Protein AF-A0A1F7YL32-F1 (afdb_monomer)

Mean predicted aligned error: 14.17 Å

Sequence (162 aa):
MDKKVKKIVFPTALILGVILVGLLSMSAVSAQNAGYYPSIVQKIADKFNLNEADVQEVFDDERDEHYADIEARWSERLDDLVTDGKITAEQKQAIVDKHSEMHDKMQAWKNLDPETRRENMGALRDELKTWAEENNIDMPLMGPMGHGMMQGFRGGFMMDSN

Radius of gyration: 21.36 Å; Cα contacts (8 Å, |Δi|>4): 51; chains: 1; bounding box: 51×41×62 Å

Nearest PDB structures (foldseek):
  4bay-assembly1_A  TM=3.606E-01  e=7.519E+00  Homo sapiens
  3mvp-assembly1_B  TM=2.561E-01  e=9.543E+00  Streptococcus mutans UA159

Secondary structure (DSSP, 8-state):
------PPPP-----------------------TT-PPPHHHHHHHHHT--HHHHHHHHHHHHHHHHHHHHHHHHHHHHHHHHTTSS-HHHHHHHHHHHHHHHHHHHHTTTS-HHHHHHHHHHHHHHHHHHHHHHT--GGGG---HHHHSTTTTSS------

Organism: NCBI:txid1802499

Foldseek 3Di:
DDDDDDDDDDDDDDDDDDDDDDDDDDDDDDDDDPDDDDDPLRVVCVVVVHDSVVSVVVVVVVVVVVVVVQVVVLLVVLVVCCVVVVDPPVRSVVLVVLLVVLVVQLVVCPPPDPVVSVVSLVVSLVVVVVVCVVSVHDPVSSTDPDPPNCVVVVPPPPPDDD

Solvent-accessible surface area (backbone atoms only — not comparable to full-atom values): 10418 Å² total; per-residue (Å²): 135,84,82,80,80,81,86,79,83,81,84,87,81,86,82,87,80,89,77,85,82,78,89,76,84,89,72,92,75,86,81,85,68,90,86,70,73,76,49,72,48,52,53,49,15,66,75,68,74,48,60,49,66,64,46,44,49,54,54,50,53,53,48,53,55,51,49,52,54,53,49,51,54,45,51,52,51,47,51,50,33,35,73,71,62,79,41,49,71,66,54,48,51,52,45,52,56,51,42,52,56,50,48,53,56,51,60,74,38,70,85,49,56,71,67,62,36,50,53,53,54,50,53,50,50,53,53,48,52,52,52,25,63,77,67,75,45,63,74,87,70,57,56,93,58,66,98,65,67,62,70,57,76,81,72,71,88,79,81,75,90,129

pLDDT: mean 73.37, std 22.44, range [34.81, 96.62]

Structure (mmCIF, N/CA/C/O backbone):
data_AF-A0A1F7YL32-F1
#
_entry.id   AF-A0A1F7YL32-F1
#
loop_
_atom_site.group_PDB
_atom_site.id
_atom_site.type_symbol
_atom_site.label_atom_id
_atom_site.label_alt_id
_atom_site.label_comp_id
_atom_site.label_asym_id
_atom_site.label_entity_id
_atom_site.label_seq_id
_atom_site.pdbx_PDB_ins_code
_atom_site.Cartn_x
_atom_site.Cartn_y
_atom_site.Cartn_z
_atom_site.occupancy
_atom_site.B_iso_or_equiv
_atom_site.auth_seq_id
_atom_site.auth_comp_id
_atom_site.auth_asym_id
_atom_site.auth_atom_id
_atom_site.pdbx_PDB_model_num
ATOM 1 N N . MET A 1 1 ? -24.657 4.662 35.782 1.00 38.34 1 MET A N 1
ATOM 2 C CA . MET A 1 1 ? -23.503 5.499 35.383 1.00 38.34 1 MET A CA 1
ATOM 3 C C . MET A 1 1 ? -23.497 5.549 33.867 1.00 38.34 1 MET A C 1
ATOM 5 O O . MET A 1 1 ? -22.939 4.666 33.228 1.00 38.34 1 MET A O 1
ATOM 9 N N . ASP A 1 2 ? -24.200 6.528 33.305 1.00 41.78 2 ASP A N 1
ATOM 10 C CA . ASP A 1 2 ? -24.377 6.675 31.861 1.00 41.78 2 ASP A CA 1
ATOM 11 C C . ASP A 1 2 ? -23.106 7.244 31.226 1.00 41.78 2 ASP A C 1
ATOM 13 O O . ASP A 1 2 ? -22.727 8.394 31.467 1.00 41.78 2 ASP A O 1
ATOM 17 N N . LYS A 1 3 ? -22.417 6.431 30.421 1.00 44.41 3 LYS A N 1
ATOM 18 C CA . LYS A 1 3 ? -21.276 6.889 29.623 1.00 44.41 3 LYS A CA 1
ATOM 19 C C . LYS A 1 3 ? -21.812 7.656 28.414 1.00 44.41 3 LYS A C 1
ATOM 21 O O . LYS A 1 3 ? -22.300 7.071 27.454 1.00 44.41 3 LYS A O 1
ATOM 26 N N . LYS A 1 4 ? -21.744 8.987 28.485 1.00 45.22 4 LYS A N 1
ATOM 27 C CA . LYS A 1 4 ? -22.099 9.895 27.387 1.00 45.22 4 LYS A CA 1
ATOM 28 C C . LYS A 1 4 ? -21.159 9.674 26.197 1.00 45.22 4 LYS A C 1
ATOM 30 O O . LYS A 1 4 ? -19.978 10.003 26.279 1.00 45.22 4 LYS A O 1
ATOM 35 N N . VAL A 1 5 ? -21.696 9.172 25.088 1.00 50.03 5 VAL A N 1
ATOM 36 C CA . VAL A 1 5 ? -21.015 9.135 23.787 1.00 50.03 5 VAL A CA 1
ATOM 37 C C . VAL A 1 5 ? -20.940 10.572 23.257 1.00 50.03 5 VAL A C 1
ATOM 39 O O . VAL A 1 5 ? -21.969 11.196 22.989 1.00 50.03 5 VAL A O 1
ATOM 42 N N . LYS A 1 6 ? -19.731 11.137 23.166 1.00 44.41 6 LYS A N 1
ATOM 43 C CA . LYS A 1 6 ? -19.507 12.457 22.558 1.00 44.41 6 LYS A CA 1
ATOM 44 C C . LYS A 1 6 ? -19.578 12.311 21.038 1.00 44.41 6 LYS A C 1
ATOM 46 O O . LYS A 1 6 ? -18.725 11.665 20.445 1.00 44.41 6 LYS A O 1
ATOM 51 N N . LYS A 1 7 ? -20.596 12.917 20.424 1.00 42.34 7 LYS A N 1
ATOM 52 C CA . LYS A 1 7 ? -20.718 13.039 18.966 1.00 42.34 7 LYS A CA 1
ATOM 53 C C . LYS A 1 7 ? -19.681 14.049 18.470 1.00 42.34 7 LYS A C 1
ATOM 55 O O . LYS A 1 7 ? -19.740 15.211 18.868 1.00 42.34 7 LYS A O 1
ATOM 60 N N . ILE A 1 8 ? -18.742 13.601 17.642 1.00 48.00 8 ILE A N 1
ATOM 61 C CA . ILE A 1 8 ? -17.752 14.448 16.969 1.00 48.00 8 ILE A CA 1
ATOM 62 C C . ILE A 1 8 ? -18.221 14.621 15.522 1.00 48.00 8 ILE A C 1
ATOM 64 O O . ILE A 1 8 ? -18.564 13.652 14.852 1.00 48.00 8 ILE A O 1
ATOM 68 N N . VAL A 1 9 ? -18.330 15.876 15.094 1.00 43.09 9 VAL A N 1
ATOM 69 C CA . VAL A 1 9 ? -18.814 16.287 13.772 1.00 43.09 9 VAL A CA 1
ATOM 70 C C . VAL A 1 9 ? -17.607 16.389 12.842 1.00 43.09 9 VAL A C 1
ATOM 72 O O . VAL A 1 9 ? -16.678 17.134 13.144 1.00 43.09 9 VAL A O 1
ATOM 75 N N . PHE A 1 10 ? -17.617 15.652 11.731 1.00 39.12 10 PHE A N 1
ATOM 76 C CA . PHE A 1 10 ? -16.572 15.700 10.705 1.00 39.12 10 PHE A CA 1
ATOM 77 C C . PHE A 1 10 ? -16.819 16.870 9.737 1.00 39.12 10 PHE A C 1
ATOM 79 O O . PHE A 1 10 ? -17.908 16.950 9.163 1.00 39.12 10 PHE A O 1
ATOM 86 N N . PRO A 1 11 ? -15.853 17.781 9.522 1.00 41.53 11 PRO A N 1
ATOM 87 C CA . PRO A 1 11 ? -15.953 18.775 8.464 1.00 41.53 11 PRO A CA 1
ATOM 88 C C . PRO A 1 11 ? -15.535 18.155 7.121 1.00 41.53 11 PRO A C 1
ATOM 90 O O . PRO A 1 11 ? -14.380 17.795 6.918 1.00 41.53 11 PRO A O 1
ATOM 93 N N . THR A 1 12 ? -16.478 18.046 6.185 1.00 37.50 12 THR A N 1
ATOM 94 C CA . THR A 1 12 ? -16.221 17.695 4.780 1.00 37.50 12 THR A CA 1
ATOM 95 C C . THR A 1 12 ? -15.465 18.822 4.075 1.00 37.50 12 THR A C 1
ATOM 97 O O . THR A 1 12 ? -16.022 19.905 3.880 1.00 37.50 12 THR A O 1
ATOM 100 N N . ALA A 1 13 ? -14.220 18.568 3.667 1.00 42.22 13 ALA A N 1
ATOM 101 C CA . ALA A 1 13 ? -13.442 19.457 2.808 1.00 42.22 13 ALA A CA 1
ATOM 102 C C . ALA A 1 13 ? -13.552 19.000 1.345 1.00 42.22 13 ALA A C 1
ATOM 104 O O . ALA A 1 13 ? -13.096 17.923 0.973 1.00 42.22 13 ALA A O 1
ATOM 105 N N . LEU A 1 14 ? -14.189 19.833 0.525 1.00 43.50 14 LEU A N 1
ATOM 106 C CA . LEU A 1 14 ? -14.353 19.660 -0.915 1.00 43.50 14 LEU A CA 1
ATOM 107 C C . LEU A 1 14 ? -13.153 20.323 -1.606 1.00 43.50 14 LEU A C 1
ATOM 109 O O . LEU A 1 14 ? -13.015 21.544 -1.537 1.00 43.50 14 LEU A O 1
ATOM 113 N N . ILE A 1 15 ? -12.272 19.542 -2.239 1.00 38.09 15 ILE A N 1
ATOM 114 C CA . ILE A 1 15 ? -11.107 20.069 -2.968 1.00 38.09 15 ILE A CA 1
ATOM 115 C C . ILE A 1 15 ? -11.319 19.857 -4.469 1.00 38.09 15 ILE A C 1
ATOM 117 O O . ILE A 1 15 ? -11.229 18.747 -4.984 1.00 38.09 15 ILE A O 1
ATOM 121 N N . LEU A 1 16 ? -11.603 20.956 -5.170 1.00 41.62 16 LEU A N 1
ATOM 122 C CA . LEU A 1 16 ? -11.542 21.064 -6.627 1.00 41.62 16 LEU A CA 1
ATOM 123 C C . LEU A 1 16 ? -10.101 21.406 -7.027 1.00 41.62 16 LEU A C 1
ATOM 125 O O . LEU A 1 16 ? -9.658 22.535 -6.826 1.00 41.62 16 LEU A O 1
ATOM 129 N N . GLY A 1 17 ? -9.371 20.439 -7.585 1.00 34.81 17 GLY A N 1
ATOM 130 C CA . GLY A 1 17 ? -8.018 20.633 -8.112 1.00 34.81 17 GLY A CA 1
ATOM 131 C C . GLY A 1 17 ? -7.998 20.589 -9.638 1.00 34.81 17 GLY A C 1
ATOM 132 O O . GLY A 1 17 ? -8.013 19.514 -10.227 1.00 34.81 17 GLY A O 1
ATOM 133 N N . VAL A 1 18 ? -7.947 21.754 -10.286 1.00 44.44 18 VAL A N 1
ATOM 134 C CA . VAL A 1 18 ? -7.592 21.873 -11.709 1.00 44.44 18 VAL A CA 1
ATOM 135 C C . VAL A 1 18 ? -6.070 21.779 -11.815 1.00 44.44 18 VAL A C 1
ATOM 137 O O . VAL A 1 18 ? -5.374 22.650 -11.299 1.00 44.44 18 VAL A O 1
ATOM 140 N N . ILE A 1 19 ? -5.548 20.754 -12.494 1.00 38.34 19 ILE A N 1
ATOM 141 C CA . ILE A 1 19 ? -4.120 20.656 -12.826 1.00 38.34 19 ILE A CA 1
ATOM 142 C C . ILE A 1 19 ? -3.956 20.812 -14.340 1.00 38.34 19 ILE A C 1
ATOM 144 O O . ILE A 1 19 ? -4.384 19.976 -15.132 1.00 38.34 19 ILE A O 1
ATOM 148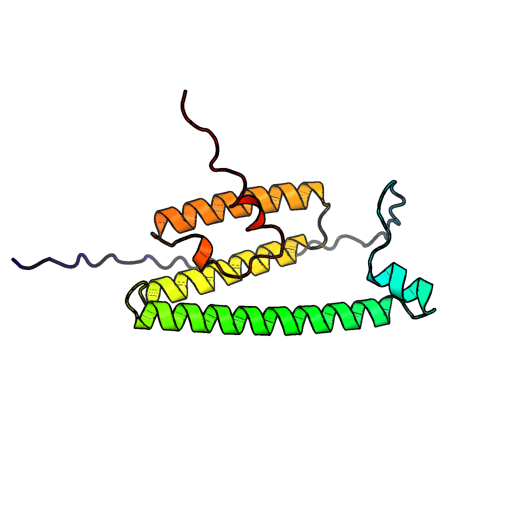 N N . LEU A 1 20 ? -3.340 21.931 -14.724 1.00 40.06 20 LEU A N 1
ATOM 149 C CA . LEU A 1 20 ? -2.858 22.224 -16.071 1.00 40.06 20 LEU A CA 1
ATOM 150 C C . LEU A 1 20 ? -1.674 21.303 -16.401 1.00 40.06 20 LEU A C 1
ATOM 152 O O . LEU A 1 20 ? -0.614 21.407 -15.786 1.00 40.06 20 LEU A O 1
ATOM 156 N N . VAL A 1 21 ? -1.847 20.422 -17.388 1.00 42.97 21 VAL A N 1
ATOM 157 C CA . VAL A 1 21 ? -0.789 19.539 -17.899 1.00 42.97 21 VAL A CA 1
ATOM 158 C C . VAL A 1 21 ? 0.092 20.316 -18.880 1.00 42.97 21 VAL A C 1
ATOM 160 O O . VAL A 1 21 ? -0.310 20.610 -20.005 1.00 42.97 21 VAL A O 1
ATOM 163 N N . GLY A 1 22 ? 1.307 20.651 -18.445 1.00 40.72 22 GLY A N 1
ATOM 164 C CA . GLY A 1 22 ? 2.383 21.108 -19.319 1.00 40.72 22 GLY A CA 1
ATOM 165 C C . GLY A 1 22 ? 3.007 19.922 -20.054 1.00 40.72 22 GLY A C 1
ATOM 166 O O . GLY A 1 22 ? 3.647 19.074 -19.441 1.00 40.72 22 GLY A O 1
ATOM 167 N N . LEU A 1 23 ? 2.808 19.870 -21.371 1.00 44.28 23 LEU A N 1
ATOM 168 C CA . LEU A 1 23 ? 3.462 18.937 -22.289 1.00 44.28 23 LEU A CA 1
ATOM 169 C C . LEU A 1 23 ? 4.982 19.159 -22.274 1.00 44.28 23 LEU A C 1
ATOM 171 O O . LEU A 1 23 ? 5.441 20.212 -22.713 1.00 44.28 23 LEU A O 1
ATOM 175 N N . LEU A 1 24 ? 5.762 18.162 -21.845 1.00 38.91 24 LEU A N 1
ATOM 176 C CA . LEU A 1 24 ? 7.196 18.109 -22.130 1.00 38.91 24 LEU A CA 1
ATOM 177 C C . LEU A 1 24 ? 7.587 16.770 -22.767 1.00 38.91 24 LEU A C 1
ATOM 179 O O . LEU A 1 24 ? 7.450 15.692 -22.197 1.00 38.91 24 LEU A O 1
ATOM 183 N N . SER A 1 25 ? 8.047 16.935 -24.004 1.00 40.88 25 SER A N 1
ATOM 184 C CA . SER A 1 25 ? 8.774 16.057 -24.919 1.00 40.88 25 SER A CA 1
ATOM 185 C C . SER A 1 25 ? 9.523 14.869 -24.304 1.00 40.88 25 SER A C 1
ATOM 187 O O . SER A 1 25 ? 10.476 15.044 -23.544 1.00 40.88 25 SER A O 1
ATOM 189 N N . MET A 1 26 ? 9.159 13.669 -24.764 1.00 41.19 26 MET A N 1
ATOM 190 C CA . MET A 1 26 ? 9.940 12.440 -24.633 1.00 41.19 26 MET A CA 1
ATOM 191 C C . MET A 1 26 ? 11.247 12.542 -25.431 1.00 41.19 26 MET A C 1
ATOM 193 O O . MET A 1 26 ? 11.233 12.550 -26.661 1.00 41.19 26 MET A O 1
ATOM 197 N N . SER A 1 27 ? 12.371 12.535 -24.724 1.00 35.91 27 SER A N 1
ATOM 198 C CA . SER A 1 27 ? 13.665 12.129 -25.270 1.00 35.91 27 SER A CA 1
ATOM 199 C C . SER A 1 27 ? 14.036 10.821 -24.584 1.00 35.91 27 SER A C 1
ATOM 201 O O . SER A 1 27 ? 14.303 10.808 -23.384 1.00 35.91 27 SER A O 1
ATOM 203 N N . ALA A 1 28 ? 14.006 9.714 -25.324 1.00 43.91 28 ALA A N 1
ATOM 204 C CA . ALA A 1 28 ? 14.452 8.421 -24.824 1.00 43.91 28 ALA A CA 1
ATOM 205 C C . ALA A 1 28 ? 15.957 8.487 -24.517 1.00 43.91 28 ALA A C 1
ATOM 207 O O . ALA A 1 28 ? 16.779 8.611 -25.425 1.00 43.91 28 ALA A O 1
ATOM 208 N N . VAL A 1 29 ? 16.317 8.417 -23.235 1.00 38.12 29 VAL A N 1
ATOM 209 C CA . VAL A 1 29 ? 17.700 8.233 -22.788 1.00 38.12 29 VAL A CA 1
ATOM 210 C C . VAL A 1 29 ? 17.859 6.776 -22.371 1.00 38.12 29 VAL A C 1
ATOM 212 O O . VAL A 1 29 ? 17.287 6.331 -21.381 1.00 38.12 29 VAL A O 1
ATOM 215 N N . SER A 1 30 ? 18.648 6.033 -23.145 1.00 44.97 30 SER A N 1
ATOM 216 C CA . SER A 1 30 ? 19.172 4.723 -22.757 1.00 44.97 30 SER A CA 1
ATOM 217 C C . SER A 1 30 ? 20.184 4.922 -21.625 1.00 44.97 30 SER A C 1
ATOM 219 O O . SER A 1 30 ? 21.304 5.373 -21.871 1.00 44.97 30 SER A O 1
ATOM 221 N N . ALA A 1 31 ? 19.811 4.582 -20.393 1.00 40.62 31 ALA A N 1
ATOM 222 C CA . ALA A 1 31 ? 20.727 4.578 -19.258 1.00 40.62 31 ALA A CA 1
ATOM 223 C C . ALA A 1 31 ? 21.588 3.301 -19.271 1.00 40.62 31 ALA A C 1
ATOM 225 O O . ALA A 1 31 ? 21.157 2.238 -18.832 1.00 40.62 31 ALA A O 1
ATOM 226 N N . GLN A 1 32 ? 22.828 3.406 -19.754 1.00 39.00 32 GLN A N 1
ATOM 227 C CA . GLN A 1 32 ? 23.891 2.474 -19.375 1.00 39.00 32 GLN A CA 1
ATOM 228 C C . GLN A 1 32 ? 24.347 2.857 -17.963 1.00 39.00 32 GLN A C 1
ATOM 230 O O . GLN A 1 32 ? 24.932 3.925 -17.791 1.00 39.00 32 GLN A O 1
ATOM 235 N N . ASN A 1 33 ? 24.081 2.029 -16.948 1.00 37.97 33 ASN A N 1
ATOM 236 C CA . ASN A 1 33 ? 24.675 2.235 -15.628 1.00 37.97 33 ASN A CA 1
ATOM 237 C C . ASN A 1 33 ? 25.030 0.916 -14.927 1.00 37.97 33 ASN A C 1
ATOM 239 O O . ASN A 1 33 ? 24.321 -0.086 -15.017 1.00 37.97 33 ASN A O 1
ATOM 243 N N . ALA A 1 34 ? 26.191 0.930 -14.279 1.00 39.50 34 ALA A N 1
ATOM 244 C CA . ALA A 1 34 ? 26.894 -0.222 -13.740 1.00 39.50 34 ALA A CA 1
ATOM 245 C C . ALA A 1 34 ? 26.118 -0.938 -12.618 1.00 39.50 34 ALA A C 1
ATOM 247 O O . ALA A 1 34 ? 25.605 -0.309 -11.698 1.00 39.50 34 ALA A O 1
ATOM 248 N N . GLY A 1 35 ? 26.098 -2.275 -12.666 1.00 41.72 35 GLY A N 1
ATOM 249 C CA . GLY A 1 35 ? 25.669 -3.133 -11.554 1.00 41.72 35 GLY A CA 1
ATOM 250 C C . GLY A 1 35 ? 24.189 -3.523 -11.513 1.00 41.72 35 GLY A C 1
ATOM 251 O O . GLY A 1 35 ? 23.778 -4.180 -10.557 1.00 41.72 35 GLY A O 1
ATOM 252 N N . TYR A 1 36 ? 23.387 -3.177 -12.523 1.00 51.16 36 TYR A N 1
ATOM 253 C CA . TYR A 1 36 ? 22.009 -3.660 -12.605 1.00 51.16 36 TYR A CA 1
ATOM 254 C C . TYR A 1 36 ? 22.020 -5.121 -13.066 1.00 51.16 36 TYR A C 1
ATOM 256 O O . TYR A 1 36 ? 22.326 -5.420 -14.221 1.00 51.16 36 TYR A O 1
ATOM 264 N N . TYR A 1 37 ? 21.752 -6.056 -12.152 1.00 45.53 37 TYR A N 1
ATOM 265 C CA . TYR A 1 37 ? 21.468 -7.428 -12.564 1.00 45.53 37 TYR A CA 1
ATOM 266 C C . TYR A 1 37 ? 20.292 -7.392 -13.551 1.00 45.53 37 TYR A C 1
ATOM 268 O O . TYR A 1 37 ? 19.299 -6.726 -13.249 1.00 45.53 37 TYR A O 1
ATOM 276 N N . PRO A 1 38 ? 20.374 -8.102 -14.692 1.00 60.78 38 PRO A N 1
ATOM 277 C CA . PRO A 1 38 ? 19.269 -8.155 -15.638 1.00 60.78 38 PRO A CA 1
ATOM 278 C C . PRO A 1 38 ? 18.009 -8.634 -14.916 1.00 60.78 38 PRO A C 1
ATOM 280 O O . PRO A 1 38 ? 18.082 -9.508 -14.034 1.00 60.78 38 PRO A O 1
ATOM 283 N N . SER A 1 39 ? 16.873 -8.023 -15.255 1.00 81.38 39 SER A N 1
ATOM 284 C CA . SER A 1 39 ? 15.584 -8.346 -14.645 1.00 81.38 39 SER A CA 1
ATOM 285 C C . SER A 1 39 ? 15.267 -9.833 -14.851 1.00 81.38 39 SER A C 1
ATOM 287 O O . SER A 1 39 ? 15.822 -10.495 -15.734 1.00 81.38 39 SER A O 1
ATOM 289 N N . ILE A 1 40 ? 14.393 -10.405 -14.017 1.00 86.25 40 ILE A N 1
ATOM 290 C CA . ILE A 1 40 ? 13.998 -11.809 -14.205 1.00 86.25 40 ILE A CA 1
ATOM 291 C C . ILE A 1 40 ? 13.329 -12.017 -15.573 1.00 86.25 40 ILE A C 1
ATOM 293 O O . ILE A 1 40 ? 13.577 -13.034 -16.213 1.00 86.25 40 ILE A O 1
ATOM 297 N N . VAL A 1 41 ? 12.591 -11.004 -16.039 1.00 88.62 41 VAL A N 1
ATOM 298 C CA . VAL A 1 41 ? 11.980 -10.919 -17.370 1.00 88.62 41 VAL A CA 1
ATOM 299 C C . VAL A 1 41 ? 13.052 -11.034 -18.453 1.00 88.62 41 VAL A C 1
ATOM 301 O O . VAL A 1 41 ? 12.995 -11.956 -19.262 1.00 88.62 41 VAL A O 1
ATOM 304 N N . GLN A 1 42 ? 14.095 -10.201 -18.390 1.00 88.06 42 GLN A N 1
ATOM 305 C CA . GLN A 1 42 ? 15.200 -10.221 -19.348 1.00 88.06 42 GLN A CA 1
ATOM 306 C C . GLN A 1 42 ? 15.940 -11.569 -19.343 1.00 88.06 42 GLN A C 1
ATOM 308 O O . GLN A 1 42 ? 16.187 -12.151 -20.393 1.00 88.06 42 GLN A O 1
ATOM 313 N N . LYS A 1 43 ? 16.221 -12.142 -18.162 1.00 91.50 43 LYS A N 1
ATOM 314 C CA . LYS A 1 43 ? 16.874 -13.463 -18.057 1.00 91.50 43 LYS A CA 1
ATOM 315 C C . LYS A 1 43 ? 16.045 -14.590 -18.674 1.00 91.50 43 LYS A C 1
ATOM 317 O O . LYS A 1 43 ? 16.621 -15.528 -19.223 1.00 91.50 43 LYS A O 1
ATOM 322 N N . ILE A 1 44 ? 14.721 -14.551 -18.526 1.00 91.75 44 ILE A N 1
ATOM 323 C CA . ILE A 1 44 ? 13.810 -15.550 -19.099 1.00 91.75 44 ILE A CA 1
ATOM 324 C C . ILE A 1 44 ? 13.727 -15.362 -20.614 1.00 91.75 44 ILE A C 1
ATOM 326 O O . ILE A 1 44 ? 13.881 -16.344 -21.343 1.00 91.75 44 ILE A O 1
ATOM 330 N N . ALA A 1 45 ? 13.561 -14.121 -21.075 1.00 93.69 45 ALA A N 1
ATOM 331 C CA . ALA A 1 45 ? 13.549 -13.779 -22.491 1.00 93.69 45 ALA A CA 1
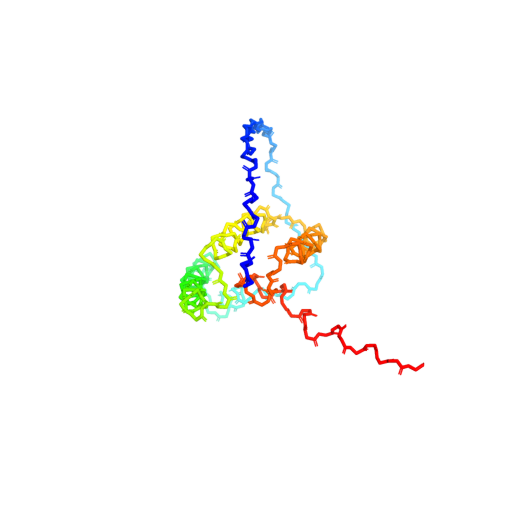ATOM 332 C C . ALA A 1 45 ? 14.829 -14.262 -23.188 1.00 93.69 45 ALA A C 1
ATOM 334 O O . ALA A 1 45 ? 14.747 -15.026 -24.148 1.00 93.69 45 ALA A O 1
ATOM 335 N N . ASP A 1 46 ? 16.001 -13.953 -22.627 1.00 94.12 46 ASP A N 1
ATOM 336 C CA . ASP A 1 46 ? 17.298 -14.371 -23.167 1.00 94.12 46 ASP A CA 1
ATOM 337 C C . ASP A 1 46 ? 17.483 -15.895 -23.140 1.00 94.12 46 ASP A C 1
ATOM 339 O O . ASP A 1 46 ? 17.929 -16.500 -24.115 1.00 94.12 46 ASP A O 1
ATOM 343 N N . LYS A 1 47 ? 17.139 -16.554 -22.023 1.00 94.94 47 LYS A N 1
ATOM 344 C CA . LYS A 1 47 ? 17.370 -17.998 -21.850 1.00 94.94 47 LYS A CA 1
ATOM 345 C C . LYS A 1 47 ? 16.518 -18.852 -22.786 1.00 94.94 47 LYS A C 1
ATOM 347 O O . LYS A 1 47 ? 16.967 -19.919 -23.204 1.00 94.94 47 LYS A O 1
ATOM 352 N N . PHE A 1 48 ? 15.294 -18.416 -23.066 1.00 96.62 48 PHE A N 1
ATOM 353 C CA . PHE A 1 48 ? 14.334 -19.156 -23.885 1.00 96.62 48 PHE A CA 1
ATOM 354 C C . PHE A 1 48 ? 14.121 -18.536 -25.269 1.00 96.62 48 PHE A C 1
ATOM 356 O O . PHE A 1 48 ? 13.327 -19.064 -26.044 1.00 96.62 48 PHE A O 1
ATOM 363 N N . ASN A 1 49 ? 14.857 -17.467 -25.595 1.00 93.94 49 ASN A N 1
ATOM 364 C CA . ASN A 1 49 ? 14.748 -16.725 -26.847 1.00 93.94 49 ASN A CA 1
ATOM 365 C C . ASN A 1 49 ? 13.300 -16.270 -27.125 1.00 93.94 49 ASN A C 1
ATOM 367 O O . ASN A 1 49 ? 12.747 -16.509 -28.201 1.00 93.94 49 ASN A O 1
ATOM 371 N N . LEU A 1 50 ? 12.680 -15.663 -26.111 1.00 95.19 50 LEU A N 1
ATOM 372 C CA . LEU A 1 50 ? 11.331 -15.094 -26.158 1.00 95.19 50 LEU A CA 1
ATOM 373 C C . LEU A 1 50 ? 11.396 -13.574 -26.340 1.00 95.19 50 LEU A C 1
ATOM 375 O O . LEU A 1 50 ? 12.427 -12.951 -26.090 1.00 95.19 50 LEU A O 1
ATOM 379 N N . ASN A 1 51 ? 10.283 -12.969 -26.750 1.00 94.38 51 ASN A N 1
ATOM 380 C CA . ASN A 1 51 ? 10.149 -11.517 -26.762 1.00 94.38 51 ASN A CA 1
ATOM 381 C C . ASN A 1 51 ? 10.039 -10.996 -25.318 1.00 94.38 51 ASN A C 1
ATOM 383 O O . ASN A 1 51 ? 9.200 -11.463 -24.552 1.00 94.38 51 ASN A O 1
ATOM 387 N N . GLU A 1 52 ? 10.883 -10.032 -24.947 1.00 89.75 52 GLU A N 1
ATOM 388 C CA . GLU A 1 52 ? 10.895 -9.444 -23.603 1.00 89.75 52 GLU A CA 1
ATOM 389 C C . GLU A 1 52 ? 9.569 -8.757 -23.250 1.00 89.75 52 GLU A C 1
ATOM 391 O O . GLU A 1 52 ? 9.132 -8.852 -22.108 1.00 89.75 52 GLU A O 1
ATOM 396 N N . ALA A 1 53 ? 8.907 -8.122 -24.224 1.00 90.38 53 ALA A N 1
ATOM 397 C CA . ALA A 1 53 ? 7.616 -7.472 -24.016 1.00 90.38 53 ALA A CA 1
ATOM 398 C C . ALA A 1 53 ? 6.519 -8.490 -23.676 1.00 90.38 53 ALA A C 1
ATOM 400 O O . ALA A 1 53 ? 5.781 -8.277 -22.722 1.00 90.38 53 ALA A O 1
ATOM 401 N N . ASP A 1 54 ? 6.476 -9.622 -24.384 1.00 90.81 54 ASP A N 1
ATOM 402 C CA . ASP A 1 54 ? 5.495 -10.685 -24.134 1.00 90.81 54 ASP A CA 1
ATOM 403 C C . ASP A 1 54 ? 5.725 -11.325 -22.751 1.00 90.81 54 ASP A C 1
ATOM 405 O O . ASP A 1 54 ? 4.785 -11.656 -22.034 1.00 90.81 54 ASP A O 1
ATOM 409 N N . VAL A 1 55 ? 6.989 -11.481 -22.334 1.00 91.81 55 VAL A N 1
ATOM 410 C CA . VAL A 1 55 ? 7.310 -11.967 -20.982 1.00 91.81 55 VAL A CA 1
ATOM 411 C C . VAL A 1 55 ? 6.933 -10.920 -19.930 1.00 91.81 55 VAL A C 1
ATOM 413 O O . VAL A 1 55 ? 6.391 -11.281 -18.891 1.00 91.81 55 VAL A O 1
ATOM 416 N N . GLN A 1 56 ? 7.196 -9.636 -20.181 1.00 87.94 56 GLN A N 1
ATOM 417 C CA . GLN A 1 56 ? 6.810 -8.544 -19.286 1.00 87.94 56 GLN A CA 1
ATOM 418 C C . GLN A 1 56 ? 5.288 -8.494 -19.092 1.00 87.94 56 GLN A C 1
ATOM 420 O O . GLN A 1 56 ? 4.846 -8.375 -17.954 1.00 87.94 56 GLN A O 1
ATOM 425 N N . GLU A 1 57 ? 4.515 -8.649 -20.168 1.00 89.75 57 GLU A N 1
ATOM 426 C CA . GLU A 1 57 ? 3.049 -8.693 -20.146 1.00 89.75 57 GLU A CA 1
ATOM 427 C C . GLU A 1 57 ? 2.539 -9.825 -19.246 1.00 89.75 57 GLU A C 1
ATOM 429 O O . GLU A 1 57 ? 1.783 -9.563 -18.318 1.00 89.75 57 GLU A O 1
ATOM 434 N N . VAL A 1 58 ? 3.056 -11.051 -19.395 1.00 92.25 58 VAL A N 1
ATOM 435 C CA . VAL A 1 58 ? 2.668 -12.187 -18.532 1.00 92.25 58 VAL A CA 1
ATOM 436 C C . VAL A 1 58 ? 2.954 -11.922 -17.048 1.00 92.25 58 VAL A C 1
ATOM 438 O O . VAL A 1 58 ? 2.170 -12.306 -16.183 1.00 92.25 58 VAL A O 1
ATOM 441 N N . PHE A 1 59 ? 4.087 -11.289 -16.732 1.00 88.25 59 PHE A N 1
ATOM 442 C CA . PHE A 1 59 ? 4.416 -10.923 -15.350 1.00 88.25 59 PHE A CA 1
ATOM 443 C C . PHE A 1 59 ? 3.546 -9.782 -14.822 1.00 88.25 59 PHE A C 1
ATOM 445 O O . PHE A 1 59 ? 3.274 -9.737 -13.625 1.00 88.25 59 PHE A O 1
ATOM 452 N N . ASP A 1 60 ? 3.170 -8.832 -15.674 1.00 85.00 60 ASP A N 1
ATOM 453 C CA . ASP A 1 60 ? 2.269 -7.750 -15.299 1.00 85.00 60 ASP A CA 1
ATOM 454 C C . ASP A 1 60 ? 0.863 -8.298 -15.017 1.00 85.00 60 ASP A C 1
ATOM 456 O O . ASP A 1 60 ? 0.322 -7.992 -13.956 1.00 85.00 60 ASP A O 1
ATOM 460 N N . ASP A 1 61 ? 0.355 -9.190 -15.870 1.00 84.19 61 ASP A N 1
ATOM 461 C CA . ASP A 1 61 ? -0.933 -9.869 -15.699 1.00 84.19 61 ASP A CA 1
ATOM 462 C C . ASP A 1 61 ? -0.978 -10.703 -14.410 1.00 84.19 61 ASP A C 1
ATOM 464 O O . ASP A 1 61 ? -1.869 -10.521 -13.580 1.00 84.19 61 ASP A O 1
ATOM 468 N N . GLU A 1 62 ? 0.011 -11.581 -14.190 1.00 88.00 62 GLU A N 1
ATOM 469 C CA . GLU A 1 62 ? 0.070 -12.414 -12.977 1.00 88.00 62 GLU A CA 1
ATOM 470 C C . GLU A 1 62 ? 0.144 -11.557 -11.716 1.00 88.00 62 GLU A C 1
ATOM 472 O O . GLU A 1 62 ? -0.525 -11.836 -10.719 1.00 88.00 62 GLU A O 1
ATOM 477 N N . ARG A 1 63 ? 0.928 -10.478 -11.764 1.00 83.94 63 ARG A N 1
ATOM 478 C CA . ARG A 1 63 ? 1.068 -9.570 -10.633 1.00 83.94 63 ARG A CA 1
ATOM 479 C C . ARG A 1 63 ? -0.254 -8.874 -10.323 1.00 83.94 63 ARG A C 1
ATOM 481 O O . ARG A 1 63 ? -0.579 -8.723 -9.146 1.00 83.94 63 ARG A O 1
ATOM 488 N N . ASP A 1 64 ? -0.986 -8.432 -11.337 1.00 84.44 64 ASP A N 1
ATOM 489 C CA . ASP A 1 64 ? -2.257 -7.734 -11.160 1.00 84.44 64 ASP A CA 1
ATOM 490 C C . ASP A 1 64 ? -3.342 -8.693 -10.627 1.00 84.44 64 ASP A C 1
ATOM 492 O O . ASP A 1 64 ? -4.053 -8.346 -9.678 1.00 84.44 64 ASP A O 1
ATOM 496 N N . GLU A 1 65 ? -3.392 -9.938 -11.121 1.00 86.00 65 GLU A N 1
ATOM 497 C CA . GLU A 1 65 ? -4.234 -11.005 -10.554 1.00 86.00 65 GLU A CA 1
ATOM 498 C C . GLU A 1 65 ? -3.882 -11.293 -9.086 1.00 86.00 65 GLU A C 1
ATOM 500 O O . GLU A 1 65 ? -4.762 -11.396 -8.224 1.00 86.00 65 GLU A O 1
ATOM 505 N N . HIS A 1 66 ? -2.588 -11.383 -8.776 1.00 85.56 66 HIS A N 1
ATOM 506 C CA . HIS A 1 66 ? -2.114 -11.630 -7.421 1.00 85.56 66 HIS A CA 1
ATOM 507 C C . HIS A 1 66 ? -2.463 -10.481 -6.467 1.00 85.56 66 HIS A C 1
ATOM 509 O O . HIS A 1 66 ? -2.879 -10.724 -5.331 1.00 85.56 66 HIS A O 1
ATOM 515 N N . TYR A 1 67 ? -2.331 -9.226 -6.910 1.00 83.81 67 TYR A N 1
ATOM 516 C CA . TYR A 1 67 ? -2.737 -8.070 -6.112 1.00 83.81 67 TYR A CA 1
ATOM 517 C C . TYR A 1 67 ? -4.234 -8.085 -5.813 1.00 83.81 67 TYR A C 1
ATOM 519 O O . TYR A 1 67 ? -4.600 -7.858 -4.660 1.00 83.81 67 TYR A O 1
ATOM 527 N N . ALA A 1 68 ? -5.073 -8.414 -6.798 1.00 87.62 68 ALA A N 1
ATOM 528 C CA . ALA A 1 68 ? -6.516 -8.514 -6.601 1.00 87.62 68 ALA A CA 1
ATOM 529 C C . ALA A 1 68 ? -6.889 -9.589 -5.560 1.00 87.62 68 ALA A C 1
ATOM 531 O O . ALA A 1 68 ? -7.727 -9.339 -4.693 1.00 87.62 68 ALA A O 1
ATOM 532 N N . ASP A 1 69 ? -6.239 -10.762 -5.582 1.00 88.94 69 ASP A N 1
ATOM 533 C CA . ASP A 1 69 ? -6.455 -11.817 -4.576 1.00 88.94 69 ASP A CA 1
ATOM 534 C C . ASP A 1 69 ? -6.031 -11.367 -3.168 1.00 88.94 69 ASP A C 1
ATOM 536 O O . ASP A 1 69 ? -6.754 -11.592 -2.193 1.00 88.94 69 ASP A O 1
ATOM 540 N N . ILE A 1 70 ? -4.884 -10.691 -3.030 1.00 87.19 70 ILE A N 1
ATOM 541 C CA . ILE A 1 70 ? -4.453 -10.190 -1.717 1.00 87.19 70 ILE A CA 1
ATOM 542 C C . ILE A 1 70 ? -5.386 -9.080 -1.216 1.00 87.19 70 ILE A C 1
ATOM 544 O O . ILE A 1 70 ? -5.718 -9.063 -0.029 1.00 87.19 70 ILE A O 1
ATOM 548 N N . GLU A 1 71 ? -5.812 -8.163 -2.085 1.00 88.81 71 GLU A N 1
ATOM 549 C CA . GLU A 1 71 ? -6.739 -7.086 -1.732 1.00 88.81 71 GLU A CA 1
ATOM 550 C C . GLU A 1 71 ? -8.095 -7.639 -1.278 1.00 88.81 71 GLU A C 1
ATOM 552 O O . GLU A 1 71 ? -8.603 -7.225 -0.233 1.00 88.81 71 GLU A O 1
ATOM 557 N N . ALA A 1 72 ? -8.630 -8.641 -1.982 1.00 90.69 72 ALA A N 1
ATOM 558 C CA . ALA A 1 72 ? -9.859 -9.326 -1.590 1.00 90.69 72 ALA A CA 1
ATOM 559 C C . ALA A 1 72 ? -9.737 -9.952 -0.191 1.00 90.69 72 ALA A C 1
ATOM 561 O O . ALA A 1 72 ? -10.548 -9.662 0.690 1.00 90.69 72 ALA A O 1
ATOM 562 N N . ARG A 1 73 ? -8.673 -10.726 0.063 1.00 90.94 73 ARG A N 1
ATOM 563 C CA . ARG A 1 73 ? -8.428 -11.349 1.380 1.00 90.94 73 ARG A CA 1
ATOM 564 C C . ARG A 1 73 ? -8.220 -10.326 2.490 1.00 90.94 73 ARG A C 1
ATOM 566 O O . ARG A 1 73 ? -8.579 -10.560 3.644 1.00 90.94 73 ARG A O 1
ATOM 573 N N . TRP A 1 74 ? -7.587 -9.202 2.171 1.00 93.00 74 TRP A N 1
ATOM 574 C CA . TRP A 1 74 ? -7.407 -8.115 3.121 1.00 93.00 74 TRP A CA 1
ATOM 575 C C . TRP A 1 74 ? -8.740 -7.448 3.469 1.00 93.00 74 TRP A C 1
ATOM 577 O O . TRP A 1 74 ? -9.012 -7.236 4.651 1.00 93.00 74 TRP A O 1
ATOM 587 N N . SER A 1 75 ? -9.587 -7.191 2.471 1.00 91.50 75 SER A N 1
ATOM 588 C CA . SER A 1 75 ? -10.936 -6.658 2.672 1.00 91.50 75 SER A CA 1
ATOM 589 C C . SER A 1 75 ? -11.795 -7.597 3.531 1.00 91.50 75 SER A C 1
ATOM 591 O O . SER A 1 75 ? -12.374 -7.147 4.521 1.00 91.50 75 SER A O 1
ATOM 593 N N . GLU A 1 76 ? -11.781 -8.905 3.241 1.00 94.44 76 GLU A N 1
ATOM 594 C CA . GLU A 1 76 ? -12.457 -9.937 4.048 1.00 94.44 76 GLU A CA 1
ATOM 595 C C . GLU A 1 76 ? -11.974 -9.929 5.503 1.00 94.44 76 GLU A C 1
ATOM 597 O O . GLU A 1 76 ? -12.770 -9.917 6.440 1.00 94.44 76 GLU A O 1
ATOM 602 N N . ARG A 1 77 ? -10.657 -9.837 5.722 1.00 93.50 77 ARG A N 1
ATOM 603 C CA . ARG A 1 77 ? -10.097 -9.729 7.074 1.00 93.50 77 ARG A CA 1
ATOM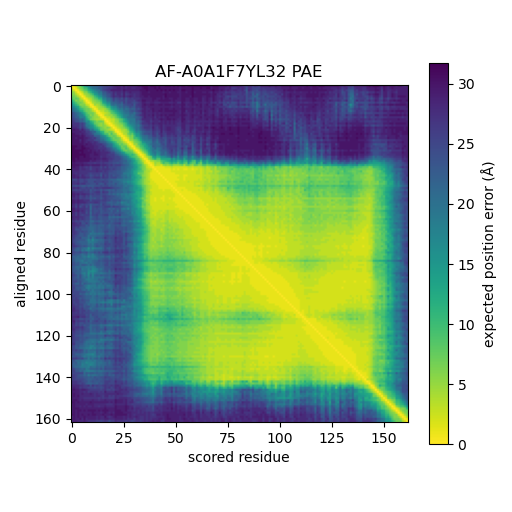 604 C C . ARG A 1 77 ? -10.582 -8.474 7.804 1.00 93.50 77 ARG A C 1
ATOM 606 O O . ARG A 1 77 ? -10.773 -8.521 9.018 1.00 93.50 77 ARG A O 1
ATOM 613 N N . LEU A 1 78 ? -10.733 -7.340 7.118 1.00 94.25 78 LEU A N 1
ATOM 614 C CA . LEU A 1 78 ? -11.288 -6.137 7.741 1.00 94.25 78 LEU A CA 1
ATOM 615 C C . LEU A 1 78 ? -12.763 -6.333 8.118 1.00 94.25 78 LEU A C 1
ATOM 617 O O . LEU A 1 78 ? -13.165 -5.875 9.185 1.00 94.25 78 LEU A O 1
ATOM 621 N N . ASP A 1 79 ? -13.550 -7.041 7.303 1.00 95.44 79 ASP A N 1
ATOM 622 C CA . ASP A 1 79 ? -14.933 -7.409 7.639 1.00 95.44 79 ASP A CA 1
ATOM 623 C C . ASP A 1 79 ? -15.025 -8.303 8.879 1.00 95.44 79 ASP A C 1
ATOM 625 O O . ASP A 1 79 ? -15.851 -8.053 9.765 1.00 95.44 79 ASP A O 1
ATOM 629 N N . ASP A 1 80 ? -14.137 -9.289 8.997 1.00 95.38 80 ASP A N 1
ATOM 630 C CA . ASP A 1 80 ? -14.050 -10.132 10.190 1.00 95.38 80 ASP A CA 1
ATOM 631 C C . ASP A 1 80 ? -13.718 -9.299 11.436 1.00 95.38 80 ASP A C 1
ATOM 633 O O . ASP A 1 80 ? -14.311 -9.489 12.496 1.00 95.38 80 ASP A O 1
ATOM 637 N N . LEU A 1 81 ? -12.815 -8.318 11.323 1.00 93.94 81 LEU A N 1
ATOM 638 C CA . LEU A 1 81 ? -12.453 -7.438 12.439 1.00 93.94 81 LEU A CA 1
ATOM 639 C C . LEU A 1 81 ? -13.588 -6.487 12.845 1.00 93.94 81 LEU A C 1
ATOM 641 O O . LEU A 1 81 ? -13.703 -6.164 14.032 1.00 93.94 81 LEU A O 1
ATOM 645 N N . VAL A 1 82 ? -14.417 -6.049 11.891 1.00 95.62 82 VAL A N 1
ATOM 646 C CA . VAL A 1 82 ? -15.647 -5.292 12.178 1.00 95.62 82 VAL A CA 1
ATOM 647 C C . VAL A 1 82 ? -16.652 -6.185 12.899 1.00 95.62 82 VAL A C 1
ATOM 649 O O . VAL A 1 82 ? -17.218 -5.782 13.915 1.00 95.62 82 VAL A O 1
ATOM 652 N N . THR A 1 83 ? -16.839 -7.412 12.414 1.00 96.31 83 THR A N 1
ATOM 653 C CA . THR A 1 83 ? -17.749 -8.402 13.012 1.00 96.31 83 THR A CA 1
ATOM 654 C C . THR A 1 83 ? -17.333 -8.771 14.438 1.00 96.31 83 THR A C 1
ATOM 656 O O . THR A 1 83 ? -18.172 -8.820 15.337 1.00 96.31 83 THR A O 1
ATOM 659 N N . ASP A 1 84 ? -16.030 -8.938 14.667 1.00 94.88 84 ASP A N 1
ATOM 660 C CA . ASP A 1 84 ? -15.421 -9.165 15.981 1.00 94.88 84 ASP A CA 1
ATOM 661 C C . ASP A 1 84 ? -15.494 -7.934 16.907 1.00 94.88 84 ASP A C 1
ATOM 663 O O . ASP A 1 84 ? -15.140 -8.022 18.086 1.00 94.88 84 ASP A O 1
ATOM 667 N N . GLY A 1 85 ? -15.895 -6.768 16.388 1.00 92.62 85 GLY A N 1
ATOM 668 C CA . GLY A 1 85 ? -15.944 -5.505 17.125 1.00 92.62 85 GLY A CA 1
ATOM 669 C C . GLY A 1 85 ? -14.568 -4.941 17.492 1.00 92.62 85 GLY A C 1
ATOM 670 O O . GLY A 1 85 ? -14.474 -4.093 18.379 1.00 92.62 85 GLY A O 1
ATOM 671 N N . LYS A 1 86 ? -13.496 -5.415 16.843 1.00 92.88 86 LYS A N 1
ATOM 672 C CA . LYS A 1 86 ? -12.122 -4.924 17.052 1.00 92.88 86 LYS A CA 1
ATOM 673 C C . LYS A 1 86 ? -11.889 -3.577 16.375 1.00 92.88 86 LYS A C 1
ATOM 675 O O . LYS A 1 86 ? -11.101 -2.784 16.879 1.00 92.88 86 LYS A O 1
ATOM 680 N N . ILE A 1 87 ? -12.574 -3.336 15.260 1.00 93.56 87 ILE A N 1
ATOM 681 C CA . ILE A 1 87 ? -12.624 -2.044 14.570 1.00 93.56 87 ILE A CA 1
ATOM 682 C C . ILE A 1 87 ? -14.080 -1.686 14.263 1.00 93.56 87 ILE A C 1
ATOM 684 O O . ILE A 1 87 ? -14.944 -2.561 14.221 1.00 93.56 87 ILE A O 1
ATOM 688 N N . THR A 1 88 ? -14.371 -0.407 14.043 1.00 94.19 88 THR A N 1
ATOM 689 C CA . THR A 1 88 ? -15.701 0.030 13.593 1.00 94.19 88 THR A CA 1
ATOM 690 C C . THR A 1 88 ? -15.819 0.013 12.067 1.00 94.19 88 THR A C 1
ATOM 692 O O . THR A 1 88 ? -14.815 -0.019 11.350 1.00 94.19 88 THR A O 1
ATOM 695 N N . ALA A 1 89 ? -17.049 0.075 11.548 1.00 93.25 89 ALA A N 1
ATOM 696 C CA . ALA A 1 89 ? -17.288 0.197 10.109 1.00 93.25 89 ALA A CA 1
ATOM 697 C C . ALA A 1 89 ? -16.665 1.483 9.531 1.00 93.25 89 ALA A C 1
ATOM 699 O O . ALA A 1 89 ? -16.134 1.475 8.423 1.00 93.25 89 ALA A O 1
ATOM 700 N N . GLU A 1 90 ? -16.663 2.573 10.302 1.00 92.38 90 GLU A N 1
ATOM 701 C CA . GLU A 1 90 ? -16.015 3.829 9.920 1.00 92.38 90 GLU A CA 1
ATOM 702 C C . GLU A 1 90 ? -14.489 3.687 9.869 1.00 92.38 90 GLU A C 1
ATOM 704 O O . GLU A 1 90 ? -13.863 4.210 8.951 1.00 92.38 90 GLU A O 1
ATOM 709 N N . GLN A 1 91 ? -13.885 2.950 10.811 1.00 91.62 91 GLN A N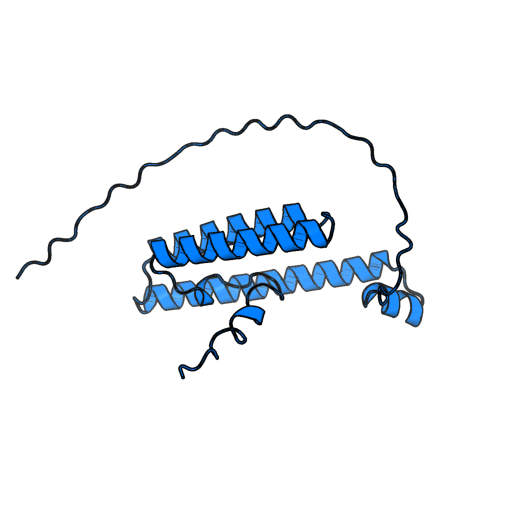 1
ATOM 710 C CA . GLN A 1 91 ? -12.449 2.661 10.772 1.00 91.62 91 GLN A CA 1
ATOM 711 C C . GLN A 1 91 ? -12.084 1.793 9.567 1.00 91.62 91 GLN A C 1
ATOM 713 O O . GLN A 1 91 ? -11.097 2.088 8.900 1.00 91.62 91 GLN A O 1
ATOM 718 N N . LYS A 1 92 ? -12.890 0.772 9.237 1.00 93.75 92 LYS A N 1
ATOM 719 C CA . LYS A 1 92 ? -12.708 -0.008 8.001 1.00 93.75 92 LYS A CA 1
ATOM 720 C C . LYS A 1 92 ? -12.702 0.909 6.780 1.00 93.75 92 LYS A C 1
ATOM 722 O O . LYS A 1 92 ? -11.780 0.830 5.974 1.00 93.75 92 LYS A O 1
ATOM 727 N N . GLN A 1 93 ? -13.702 1.781 6.654 1.00 94.25 93 GLN A N 1
ATOM 728 C CA . GLN A 1 93 ? -13.789 2.682 5.507 1.00 94.25 93 GLN A CA 1
ATOM 729 C C . GLN A 1 93 ? -12.571 3.611 5.430 1.00 94.25 93 GLN A C 1
ATOM 731 O O . GLN A 1 93 ? -11.958 3.721 4.376 1.00 94.25 93 GLN A O 1
ATOM 736 N N . ALA A 1 94 ? -12.159 4.197 6.558 1.00 93.25 94 ALA A N 1
ATOM 737 C CA . ALA A 1 94 ? -10.979 5.056 6.616 1.00 93.25 94 ALA A CA 1
ATOM 738 C C . ALA A 1 94 ? -9.692 4.320 6.196 1.00 93.25 94 ALA A C 1
ATOM 740 O O . ALA A 1 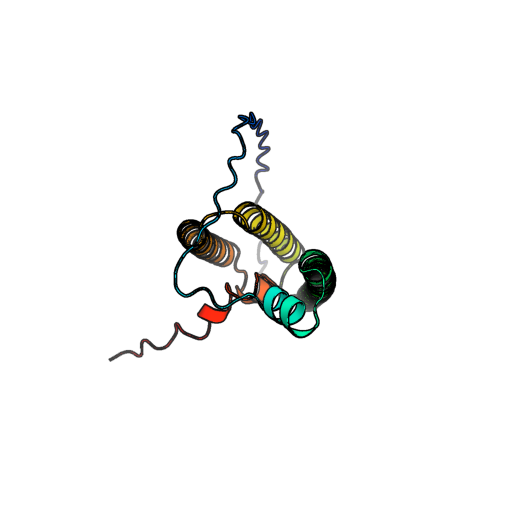94 ? -8.855 4.892 5.501 1.00 93.25 94 ALA A O 1
ATOM 741 N N . ILE A 1 95 ? -9.540 3.050 6.588 1.00 92.31 95 ILE A N 1
ATOM 742 C CA . ILE A 1 95 ? -8.418 2.191 6.184 1.00 92.31 95 ILE A CA 1
ATOM 743 C C . ILE A 1 95 ? -8.417 1.962 4.668 1.00 92.31 95 ILE A C 1
ATOM 745 O O . ILE A 1 95 ? -7.370 2.108 4.038 1.00 92.31 95 ILE A O 1
ATOM 749 N N . VAL A 1 96 ? -9.572 1.624 4.088 1.00 91.81 96 VAL A N 1
ATOM 750 C CA . VAL A 1 96 ? -9.719 1.386 2.643 1.00 91.81 96 VAL A CA 1
ATOM 751 C C . VAL A 1 96 ? -9.425 2.655 1.845 1.00 91.81 96 VAL A C 1
ATOM 753 O O . VAL A 1 96 ? -8.614 2.624 0.921 1.00 91.81 96 VAL A O 1
ATOM 756 N N . ASP A 1 97 ? -9.997 3.788 2.251 1.00 93.19 97 ASP A N 1
ATOM 757 C CA . ASP A 1 97 ? -9.779 5.072 1.582 1.00 93.19 97 ASP A CA 1
ATOM 758 C C . ASP A 1 97 ? -8.298 5.473 1.629 1.00 93.19 97 ASP A C 1
ATOM 760 O O . ASP A 1 97 ? -7.720 5.891 0.622 1.00 93.19 97 ASP A O 1
ATOM 764 N N . LYS A 1 98 ? -7.649 5.294 2.790 1.00 92.94 98 LYS A N 1
ATOM 765 C CA . LYS A 1 98 ? -6.229 5.617 2.942 1.00 92.94 98 LYS A CA 1
ATOM 766 C C . LYS A 1 98 ? -5.340 4.679 2.133 1.00 92.94 98 LYS A C 1
ATOM 768 O O . LYS A 1 98 ? -4.354 5.133 1.557 1.00 92.94 98 LYS A O 1
ATOM 773 N N . HIS A 1 99 ? -5.666 3.388 2.072 1.00 90.12 99 HIS A N 1
ATOM 774 C CA . HIS A 1 99 ? -4.945 2.427 1.235 1.00 90.12 99 HIS A CA 1
ATOM 775 C C . HIS A 1 99 ? -5.005 2.815 -0.247 1.00 90.12 99 HIS A C 1
ATOM 777 O O . HIS A 1 99 ? -3.951 2.889 -0.880 1.00 90.12 99 HIS A O 1
ATOM 783 N N . SER A 1 100 ? -6.185 3.191 -0.753 1.00 90.19 100 SER A N 1
ATOM 784 C CA . SER A 1 100 ? -6.354 3.682 -2.128 1.00 90.19 100 SER A CA 1
ATOM 785 C C . SER A 1 100 ? -5.520 4.938 -2.401 1.00 90.19 100 SER A C 1
ATOM 787 O O . SER A 1 100 ? -4.787 4.985 -3.387 1.00 90.19 100 SER A O 1
ATOM 789 N N . GLU A 1 101 ? -5.558 5.937 -1.510 1.00 91.31 101 GLU A N 1
ATOM 790 C CA . GLU A 1 101 ? -4.769 7.172 -1.660 1.00 91.31 101 GLU A CA 1
ATOM 791 C C . GLU A 1 101 ? -3.266 6.870 -1.778 1.00 91.31 101 GLU A C 1
ATOM 793 O O . GLU A 1 101 ? -2.542 7.447 -2.595 1.00 91.31 101 GLU A O 1
ATOM 798 N N . MET A 1 102 ? -2.776 5.951 -0.947 1.00 89.12 102 MET A N 1
ATOM 799 C CA . MET A 1 102 ? -1.375 5.558 -0.978 1.00 89.12 102 MET A CA 1
ATOM 800 C C . MET A 1 102 ? -1.022 4.748 -2.222 1.00 89.12 102 MET A C 1
ATOM 802 O O . MET A 1 102 ? 0.077 4.919 -2.755 1.00 89.12 102 MET A O 1
ATOM 806 N N . HIS A 1 103 ? -1.923 3.881 -2.684 1.00 86.62 103 HIS A N 1
ATOM 807 C CA . HIS A 1 103 ? -1.746 3.141 -3.926 1.00 86.62 103 HIS A CA 1
ATOM 808 C C . HIS A 1 103 ? -1.556 4.101 -5.104 1.00 86.62 103 HIS A C 1
ATOM 810 O O . HIS A 1 103 ? -0.573 3.980 -5.836 1.00 86.62 103 HIS A O 1
ATOM 816 N N . ASP A 1 104 ? -2.404 5.121 -5.218 1.00 89.44 104 ASP A N 1
ATOM 817 C CA . ASP A 1 104 ? -2.318 6.126 -6.279 1.00 89.44 104 ASP A CA 1
ATOM 818 C C . ASP A 1 104 ? -0.999 6.910 -6.231 1.00 89.44 104 ASP A C 1
ATOM 820 O O . ASP A 1 104 ? -0.338 7.097 -7.259 1.00 89.44 104 ASP A O 1
ATOM 824 N N . LYS A 1 105 ? -0.553 7.310 -5.029 1.00 89.12 105 LYS A N 1
ATOM 825 C CA . LYS A 1 105 ? 0.767 7.939 -4.836 1.00 89.12 105 LYS A CA 1
ATOM 826 C C . LYS A 1 105 ? 1.893 7.024 -5.323 1.00 89.12 105 LYS A C 1
ATOM 828 O O . LYS A 1 105 ? 2.780 7.473 -6.048 1.00 89.12 105 LYS A O 1
ATOM 833 N N . MET A 1 106 ? 1.849 5.737 -4.976 1.00 85.62 106 MET A N 1
ATOM 834 C CA . MET A 1 106 ? 2.858 4.766 -5.409 1.00 85.62 106 MET A CA 1
ATOM 835 C C . MET A 1 106 ? 2.856 4.564 -6.930 1.00 85.62 106 MET A C 1
ATOM 837 O O . MET A 1 106 ? 3.932 4.518 -7.531 1.00 85.62 106 MET A O 1
ATOM 841 N N . GLN A 1 107 ? 1.682 4.503 -7.566 1.00 85.44 107 GLN A N 1
ATOM 842 C CA . GLN A 1 107 ? 1.569 4.400 -9.025 1.00 85.44 107 GLN A CA 1
ATOM 843 C C . GLN A 1 107 ? 2.155 5.630 -9.725 1.00 85.44 107 GLN A C 1
ATOM 845 O O . GLN A 1 107 ? 2.919 5.491 -10.683 1.00 85.44 107 GLN A O 1
ATOM 850 N N . ALA A 1 108 ? 1.903 6.831 -9.196 1.00 87.69 108 ALA A N 1
ATOM 851 C CA . ALA A 1 108 ? 2.492 8.066 -9.714 1.00 87.69 108 ALA A CA 1
ATOM 852 C C . ALA A 1 108 ? 4.034 8.070 -9.641 1.00 87.69 108 ALA A C 1
ATOM 854 O O . ALA A 1 108 ? 4.695 8.743 -10.434 1.00 87.69 108 ALA A O 1
ATOM 855 N N . TRP A 1 109 ? 4.627 7.302 -8.721 1.00 86.81 109 TRP A N 1
ATOM 856 C CA . TRP A 1 109 ? 6.079 7.225 -8.527 1.00 86.81 109 TRP A CA 1
ATOM 857 C C . TRP A 1 109 ? 6.765 6.071 -9.262 1.00 86.81 109 TRP A C 1
ATOM 859 O O . TRP A 1 109 ? 7.998 5.969 -9.220 1.00 86.81 109 TRP A O 1
ATOM 869 N N . LYS A 1 110 ? 6.005 5.213 -9.958 1.00 81.19 110 LYS A N 1
ATOM 870 C CA . LYS A 1 110 ? 6.523 4.020 -10.651 1.00 81.19 110 LYS A CA 1
ATOM 871 C C . LYS A 1 110 ? 7.672 4.352 -11.609 1.00 81.19 110 LYS A C 1
ATOM 873 O O . LYS A 1 110 ? 8.653 3.615 -11.667 1.00 81.19 110 LYS A O 1
ATOM 878 N N . ASN A 1 111 ? 7.588 5.505 -12.274 1.00 81.62 111 ASN A N 1
ATOM 879 C CA . ASN A 1 111 ? 8.541 5.941 -13.298 1.00 81.62 111 ASN A CA 1
ATOM 880 C C . ASN A 1 111 ? 9.551 6.997 -12.811 1.00 81.62 111 ASN A C 1
ATOM 882 O O . ASN A 1 111 ? 10.341 7.490 -13.613 1.00 81.62 111 ASN A O 1
ATOM 886 N N . LEU A 1 112 ? 9.533 7.365 -11.524 1.00 84.12 112 LEU A N 1
ATOM 887 C CA . LEU A 1 112 ? 10.518 8.297 -10.963 1.00 84.12 112 LEU A CA 1
ATOM 888 C C . LEU A 1 112 ? 11.893 7.643 -10.823 1.00 84.12 112 LEU A C 1
ATOM 890 O O . LEU A 1 112 ? 11.999 6.418 -10.772 1.00 84.12 112 LEU A O 1
ATOM 894 N N . ASP A 1 113 ? 12.935 8.462 -10.701 1.00 87.88 113 ASP A N 1
ATOM 895 C CA . ASP A 1 113 ? 14.273 7.995 -10.341 1.00 87.88 113 ASP A CA 1
ATOM 896 C C . ASP A 1 113 ? 14.255 7.212 -9.003 1.00 87.88 113 ASP A C 1
ATOM 898 O O . ASP A 1 113 ? 13.477 7.559 -8.105 1.00 87.88 113 ASP A O 1
ATOM 902 N N . PRO A 1 114 ? 15.067 6.146 -8.837 1.00 82.12 114 PRO A N 1
ATOM 903 C CA . PRO A 1 114 ? 15.090 5.348 -7.613 1.00 82.12 114 PRO A CA 1
ATOM 904 C C . PRO A 1 114 ? 15.368 6.127 -6.319 1.00 82.12 114 PRO A C 1
ATOM 906 O O . PRO A 1 114 ? 14.806 5.765 -5.284 1.00 82.12 114 PRO A O 1
ATOM 909 N N . GLU A 1 115 ? 16.210 7.163 -6.348 1.00 85.25 115 GLU A N 1
ATOM 910 C CA . GLU A 1 115 ? 16.530 7.990 -5.181 1.00 85.25 115 GLU A CA 1
ATOM 911 C C . GLU A 1 115 ? 15.313 8.824 -4.775 1.00 85.25 115 GLU A C 1
ATOM 913 O O . GLU A 1 115 ? 14.829 8.699 -3.649 1.00 85.25 115 GLU A O 1
ATOM 918 N N . THR A 1 116 ? 14.715 9.545 -5.727 1.00 84.94 116 THR A N 1
ATOM 919 C CA . THR A 1 116 ? 13.474 10.305 -5.502 1.00 84.94 116 THR A CA 1
ATOM 920 C C . THR A 1 116 ? 12.327 9.398 -5.056 1.00 84.94 116 THR A C 1
ATOM 922 O O . THR A 1 116 ? 11.565 9.730 -4.148 1.00 84.94 116 THR A O 1
ATOM 925 N N . ARG A 1 117 ? 12.202 8.208 -5.655 1.00 84.50 117 ARG A N 1
ATOM 926 C CA . ARG A 1 117 ? 11.196 7.222 -5.247 1.00 84.50 117 ARG A CA 1
ATOM 927 C C . ARG A 1 117 ? 11.421 6.780 -3.804 1.00 84.50 117 ARG A C 1
ATOM 929 O O . ARG A 1 117 ? 10.458 6.656 -3.056 1.00 84.50 117 ARG A O 1
ATOM 936 N N . ARG A 1 118 ? 12.669 6.544 -3.392 1.00 84.38 118 ARG A N 1
ATOM 937 C CA . ARG A 1 118 ? 13.001 6.154 -2.016 1.00 84.38 118 ARG A CA 1
ATOM 938 C C . ARG A 1 118 ? 12.644 7.251 -1.015 1.00 84.38 118 ARG A C 1
ATOM 940 O O . ARG A 1 118 ? 12.081 6.925 0.028 1.00 84.38 118 ARG A O 1
ATOM 947 N N . GLU A 1 119 ? 12.940 8.507 -1.330 1.00 89.12 119 GLU A N 1
ATOM 948 C CA . GLU A 1 119 ? 12.564 9.657 -0.499 1.00 89.12 119 GLU A CA 1
ATOM 949 C C . GLU A 1 119 ? 11.042 9.766 -0.349 1.00 89.12 119 G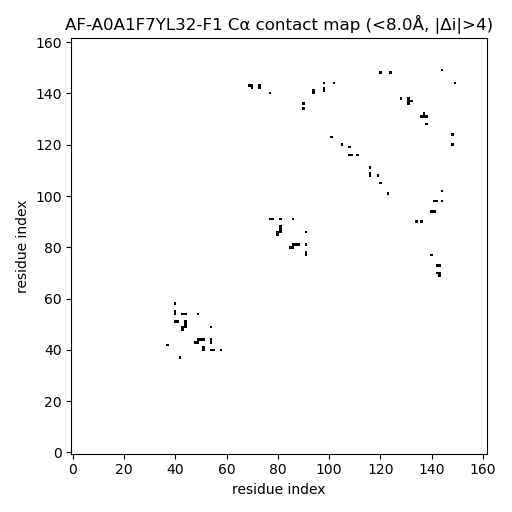LU A C 1
ATOM 951 O O . GLU A 1 119 ? 10.537 9.801 0.775 1.00 89.12 119 GLU A O 1
ATOM 956 N N . ASN A 1 120 ? 10.303 9.695 -1.460 1.00 88.38 120 ASN A N 1
ATOM 957 C CA . ASN A 1 120 ? 8.837 9.723 -1.460 1.00 88.38 120 ASN A CA 1
ATOM 958 C C . ASN A 1 120 ? 8.233 8.564 -0.654 1.00 88.38 120 ASN A C 1
ATOM 960 O O . ASN A 1 120 ? 7.296 8.758 0.118 1.00 88.38 120 ASN A O 1
ATOM 964 N N . MET A 1 121 ? 8.798 7.359 -0.777 1.00 85.81 121 MET A N 1
ATOM 965 C CA . MET A 1 121 ? 8.374 6.205 0.018 1.00 85.81 121 MET A CA 1
ATOM 966 C C . MET A 1 121 ? 8.685 6.378 1.508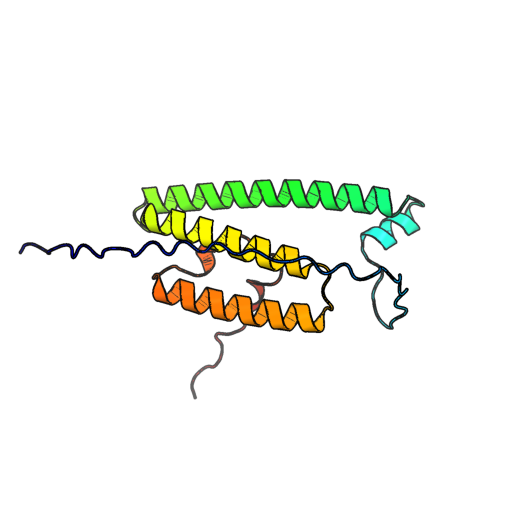 1.00 85.81 121 MET A C 1
ATOM 968 O O . MET A 1 121 ? 7.932 5.875 2.337 1.00 85.81 121 MET A O 1
ATOM 972 N N . GLY A 1 122 ? 9.774 7.064 1.863 1.00 87.25 122 GLY A N 1
ATOM 973 C CA . GLY A 1 122 ? 10.075 7.433 3.247 1.00 87.25 122 GLY A CA 1
ATOM 974 C C . GLY A 1 122 ? 9.010 8.366 3.816 1.00 87.25 122 GLY A C 1
ATOM 975 O O . GLY A 1 122 ? 8.386 8.040 4.823 1.00 87.25 122 GLY A O 1
ATOM 976 N N . ALA A 1 123 ? 8.721 9.457 3.105 1.00 89.69 123 ALA A N 1
ATOM 977 C CA . ALA A 1 123 ? 7.685 10.410 3.493 1.00 89.69 123 ALA A CA 1
ATOM 978 C C . ALA A 1 123 ? 6.298 9.753 3.613 1.00 89.69 123 ALA A C 1
ATOM 980 O O . ALA A 1 123 ? 5.578 10.007 4.575 1.00 89.69 123 ALA A O 1
ATOM 981 N N . LEU A 1 124 ? 5.948 8.848 2.690 1.00 89.75 124 LEU A N 1
ATOM 982 C CA . LEU A 1 124 ? 4.686 8.104 2.732 1.00 89.75 124 LEU A CA 1
ATOM 983 C C . LEU A 1 124 ? 4.561 7.232 3.989 1.00 89.75 124 LEU A C 1
ATOM 985 O O . LEU A 1 124 ? 3.468 7.097 4.534 1.00 89.75 124 LEU A O 1
ATOM 989 N N . ARG A 1 125 ? 5.663 6.634 4.464 1.00 86.88 125 ARG A N 1
ATOM 990 C CA . ARG A 1 125 ? 5.658 5.842 5.708 1.00 86.88 125 ARG A CA 1
ATOM 991 C C . ARG A 1 125 ? 5.393 6.707 6.924 1.00 86.88 125 ARG A C 1
ATOM 993 O O . ARG A 1 125 ? 4.622 6.292 7.784 1.00 86.88 125 ARG A O 1
ATOM 1000 N N . ASP A 1 126 ? 6.036 7.866 6.998 1.00 89.00 126 ASP A N 1
ATOM 1001 C CA . ASP A 1 126 ? 5.878 8.785 8.124 1.00 89.00 126 ASP A CA 1
ATOM 1002 C C . ASP A 1 126 ? 4.466 9.386 8.144 1.00 89.00 126 ASP A C 1
ATOM 1004 O O . ASP A 1 126 ? 3.828 9.443 9.199 1.00 89.00 126 ASP A O 1
ATOM 1008 N N . GLU A 1 127 ? 3.940 9.743 6.967 1.00 90.50 127 GLU A N 1
ATOM 1009 C CA . GLU A 1 127 ? 2.548 10.162 6.784 1.00 90.50 127 GLU A CA 1
ATOM 1010 C C . GLU A 1 127 ? 1.585 9.070 7.263 1.00 90.50 127 GLU A C 1
ATOM 1012 O O . GLU A 1 127 ? 0.689 9.334 8.066 1.00 90.50 127 GLU A O 1
ATOM 1017 N N . LEU A 1 128 ? 1.794 7.827 6.816 1.00 90.31 128 LEU A N 1
ATOM 1018 C CA . LEU A 1 128 ? 0.935 6.711 7.183 1.00 90.31 128 LEU A CA 1
ATOM 1019 C C . LEU A 1 128 ? 0.995 6.409 8.682 1.00 90.31 128 LEU A C 1
ATOM 1021 O O . LEU A 1 128 ? -0.039 6.178 9.304 1.00 90.31 128 LEU A O 1
ATOM 1025 N N . LYS A 1 129 ? 2.194 6.418 9.269 1.00 88.56 129 LYS A N 1
ATOM 1026 C CA . LYS A 1 129 ? 2.379 6.184 10.700 1.00 88.56 129 LYS A CA 1
ATOM 1027 C C . LYS A 1 129 ? 1.624 7.226 11.522 1.00 88.56 129 LYS A C 1
ATOM 1029 O O . LYS A 1 129 ? 0.888 6.858 12.430 1.00 88.56 129 LYS A O 1
ATOM 1034 N N . THR A 1 130 ? 1.773 8.501 11.168 1.00 91.88 130 THR A N 1
ATOM 1035 C CA . THR A 1 130 ? 1.087 9.606 11.850 1.00 91.88 130 THR A CA 1
ATOM 1036 C C . THR A 1 130 ? -0.427 9.445 11.738 1.00 91.88 130 THR A C 1
ATOM 1038 O O . THR A 1 130 ? -1.132 9.473 12.743 1.00 91.88 130 THR A O 1
ATOM 1041 N N . TRP A 1 131 ? -0.926 9.175 10.530 1.00 92.88 131 TRP A N 1
ATOM 1042 C CA . TRP A 1 131 ? -2.348 8.942 10.295 1.00 92.88 131 TRP A CA 1
ATOM 1043 C C . TRP A 1 131 ? -2.886 7.754 11.110 1.00 92.88 131 TRP A C 1
ATOM 1045 O O . TRP A 1 131 ? -3.965 7.843 11.693 1.00 92.88 131 TRP A O 1
ATOM 1055 N N . ALA A 1 132 ? -2.137 6.653 11.187 1.00 91.19 132 ALA A N 1
ATOM 1056 C CA . ALA A 1 132 ? -2.535 5.461 11.928 1.00 91.19 132 ALA A CA 1
ATOM 1057 C C . ALA A 1 132 ? -2.602 5.733 13.442 1.00 91.19 132 ALA A C 1
ATOM 1059 O O . ALA A 1 132 ? -3.584 5.370 14.089 1.00 91.19 132 ALA A O 1
ATOM 1060 N N . GLU A 1 133 ? -1.608 6.437 13.994 1.00 90.94 133 GLU A N 1
ATOM 1061 C CA . GLU A 1 133 ? -1.579 6.853 15.403 1.00 90.94 133 GLU A CA 1
ATOM 1062 C C . GLU A 1 133 ? -2.754 7.782 15.750 1.00 90.94 133 GLU A C 1
ATOM 1064 O O . GLU A 1 133 ? -3.459 7.552 16.734 1.00 90.94 133 GLU A O 1
ATOM 1069 N N . GLU A 1 134 ? -3.027 8.788 14.914 1.00 91.06 134 GLU A N 1
ATOM 1070 C CA . GLU A 1 134 ? -4.139 9.730 15.105 1.00 91.06 134 GLU A CA 1
ATOM 1071 C C . GLU A 1 134 ?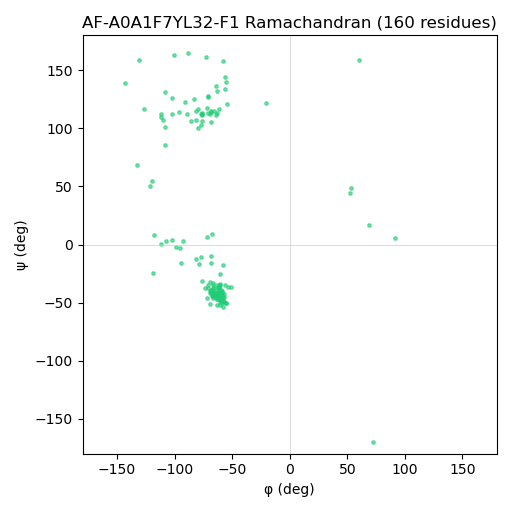 -5.510 9.039 15.065 1.00 91.06 134 GLU A C 1
ATOM 1073 O O . GLU A 1 134 ? -6.412 9.378 15.837 1.00 91.06 134 GLU A O 1
ATOM 1078 N N . ASN A 1 135 ? -5.662 8.035 14.199 1.00 87.38 135 ASN A N 1
ATOM 1079 C CA . ASN A 1 135 ? -6.915 7.303 14.015 1.00 87.38 135 ASN A CA 1
ATOM 1080 C C . ASN A 1 135 ? -7.024 6.043 14.890 1.00 87.38 135 ASN A C 1
ATOM 1082 O O . ASN A 1 135 ? -8.037 5.344 14.824 1.00 87.38 135 ASN A O 1
ATOM 1086 N N . ASN A 1 136 ? -6.032 5.782 15.752 1.00 88.50 136 ASN A N 1
ATOM 1087 C CA . ASN A 1 136 ? -5.948 4.584 16.595 1.00 88.50 136 ASN A CA 1
ATOM 1088 C C . ASN A 1 136 ? -6.102 3.288 15.773 1.00 88.50 136 ASN A C 1
ATOM 1090 O O . ASN A 1 136 ? -6.857 2.387 16.139 1.00 88.50 136 ASN A O 1
ATOM 1094 N N . ILE A 1 137 ? -5.416 3.231 14.632 1.00 88.12 137 ILE A N 1
ATOM 1095 C CA . ILE A 1 137 ? -5.397 2.094 13.714 1.00 88.12 137 ILE A CA 1
ATOM 1096 C C . ILE A 1 137 ? -4.036 1.416 13.811 1.00 88.12 137 ILE A C 1
ATOM 1098 O O . ILE A 1 137 ? -2.989 2.051 13.715 1.00 88.12 137 ILE A O 1
ATOM 1102 N N . ASP A 1 138 ? -4.048 0.098 13.958 1.00 86.81 138 ASP A N 1
ATOM 1103 C CA . ASP A 1 138 ? -2.825 -0.691 13.951 1.00 86.81 138 ASP A CA 1
ATOM 1104 C C . ASP A 1 138 ? -2.224 -0.736 12.538 1.00 86.81 138 ASP A C 1
ATOM 1106 O O . ASP A 1 138 ? -2.880 -1.145 11.582 1.00 86.81 138 ASP A O 1
ATOM 1110 N N . MET A 1 139 ? -0.940 -0.392 12.400 1.00 82.62 139 MET A N 1
ATOM 1111 C CA . MET A 1 139 ? -0.217 -0.413 11.114 1.00 82.62 139 MET A CA 1
ATOM 1112 C C . MET A 1 139 ? -0.333 -1.737 10.328 1.00 82.62 139 MET A C 1
ATOM 1114 O O . MET A 1 139 ? -0.457 -1.686 9.104 1.00 82.62 139 MET A O 1
ATOM 1118 N N . PRO A 1 140 ? -0.350 -2.929 10.965 1.00 83.81 140 PRO A N 1
ATOM 1119 C CA . PRO A 1 140 ? -0.632 -4.190 10.275 1.00 83.81 140 PRO A CA 1
ATOM 1120 C C . PRO A 1 140 ? -1.987 -4.265 9.550 1.00 83.81 140 PRO A C 1
ATOM 1122 O O . PRO A 1 140 ? -2.166 -5.146 8.713 1.00 83.81 140 PRO A O 1
ATOM 1125 N N . LEU A 1 141 ? -2.942 -3.383 9.862 1.00 87.06 141 LEU A N 1
ATOM 1126 C CA . LEU A 1 141 ? -4.247 -3.316 9.198 1.00 87.06 141 LEU A CA 1
ATOM 1127 C C . LEU A 1 141 ? -4.210 -2.556 7.873 1.00 87.06 141 LEU A C 1
ATOM 1129 O O . LEU A 1 141 ? -5.147 -2.691 7.096 1.00 87.06 141 LEU A O 1
ATOM 1133 N N . MET A 1 142 ? -3.124 -1.840 7.570 1.00 84.00 142 MET A N 1
ATOM 1134 C CA . MET A 1 142 ? -2.978 -1.032 6.350 1.00 84.00 142 MET A CA 1
ATOM 1135 C C . MET A 1 142 ? -2.789 -1.843 5.065 1.00 84.00 142 MET A C 1
ATOM 1137 O O . MET A 1 142 ? -2.544 -1.270 4.009 1.00 84.00 142 MET A O 1
ATOM 1141 N N . GLY A 1 143 ? -2.906 -3.168 5.149 1.00 80.81 143 GLY A N 1
ATOM 1142 C CA . GLY A 1 143 ? -2.989 -4.033 3.984 1.00 80.81 143 GLY A CA 1
ATOM 1143 C C . GLY A 1 143 ? -1.681 -4.194 3.214 1.00 80.81 143 GLY A C 1
ATOM 1144 O O . GLY A 1 143 ? -0.597 -3.829 3.689 1.00 80.81 143 GLY A O 1
ATOM 1145 N N . PRO A 1 144 ? -1.757 -4.815 2.029 1.00 71.44 144 PRO A N 1
ATOM 1146 C CA . PRO A 1 144 ? -0.603 -5.007 1.169 1.00 71.44 144 PRO A CA 1
ATOM 1147 C C . PRO A 1 144 ? -0.143 -3.665 0.599 1.00 71.44 144 PRO A C 1
ATOM 1149 O O . PRO A 1 144 ? -0.808 -3.045 -0.224 1.00 71.44 144 PRO A O 1
ATOM 1152 N N . MET A 1 145 ? 1.037 -3.233 1.027 1.00 66.00 145 MET A N 1
ATOM 1153 C CA . MET A 1 145 ? 1.658 -1.975 0.613 1.00 66.00 145 MET A CA 1
ATOM 1154 C C . MET A 1 145 ? 2.996 -2.248 -0.076 1.00 66.00 145 MET A C 1
ATOM 1156 O O . MET A 1 145 ? 4.041 -1.769 0.354 1.00 66.00 145 MET A O 1
ATOM 1160 N N . GLY A 1 146 ? 2.980 -3.089 -1.115 1.00 54.34 146 GLY A N 1
ATOM 1161 C CA . GLY A 1 146 ? 4.174 -3.500 -1.857 1.00 54.34 146 GLY A CA 1
ATOM 1162 C C . GLY A 1 146 ? 5.235 -4.215 -1.001 1.00 54.34 146 GLY A C 1
ATOM 1163 O O . GLY A 1 146 ? 5.325 -4.081 0.219 1.00 54.34 146 GLY A O 1
ATOM 1164 N N . HIS A 1 147 ? 6.113 -4.986 -1.638 1.00 42.19 147 HIS A N 1
ATOM 1165 C CA . HIS A 1 147 ? 7.094 -5.835 -0.941 1.00 42.19 147 HIS A CA 1
ATOM 1166 C C . HIS A 1 147 ? 8.197 -5.080 -0.153 1.00 42.19 147 HIS A C 1
ATOM 1168 O O . HIS A 1 147 ? 9.136 -5.699 0.337 1.00 42.19 147 HIS A O 1
ATOM 1174 N N . GLY A 1 148 ? 8.099 -3.754 0.005 1.00 44.78 148 GLY A N 1
ATOM 1175 C CA . GLY A 1 148 ? 9.109 -2.921 0.663 1.00 44.78 148 GLY A CA 1
ATOM 1176 C C . GLY A 1 148 ? 8.642 -2.165 1.909 1.00 44.78 148 GLY A C 1
ATOM 1177 O O . GLY A 1 148 ? 9.486 -1.840 2.745 1.00 44.78 148 GLY A O 1
ATOM 1178 N N . MET A 1 149 ? 7.345 -1.871 2.079 1.00 48.47 149 MET A N 1
ATOM 1179 C CA . MET A 1 149 ? 6.877 -0.991 3.170 1.00 48.47 149 MET A CA 1
ATOM 1180 C C . MET A 1 149 ? 6.922 -1.658 4.547 1.00 48.47 149 MET A C 1
ATOM 1182 O O . MET A 1 149 ? 7.301 -1.022 5.527 1.00 48.47 149 MET A O 1
ATOM 1186 N N . MET A 1 150 ? 6.611 -2.954 4.619 1.00 45.69 150 MET A N 1
ATOM 1187 C CA . MET A 1 150 ? 6.492 -3.689 5.886 1.00 45.69 150 MET A CA 1
ATOM 1188 C C . MET A 1 150 ? 7.773 -4.417 6.316 1.00 45.69 150 MET A C 1
ATOM 1190 O O . MET A 1 150 ? 7.913 -4.772 7.485 1.00 45.69 150 MET A O 1
ATOM 1194 N N . GLN A 1 151 ? 8.747 -4.621 5.421 1.00 45.09 151 GLN A N 1
ATOM 1195 C CA . GLN A 1 151 ? 9.966 -5.374 5.760 1.00 45.09 151 GLN A CA 1
ATOM 1196 C C . GLN A 1 151 ? 10.868 -4.630 6.768 1.00 45.09 151 GLN A C 1
ATOM 1198 O O . GLN A 1 151 ? 11.692 -5.248 7.437 1.00 45.09 151 GLN A O 1
ATOM 1203 N N . GLY A 1 152 ? 10.651 -3.321 6.955 1.00 43.91 152 GLY A N 1
ATOM 1204 C CA . GLY A 1 152 ? 11.278 -2.529 8.019 1.00 43.91 152 GLY A CA 1
ATOM 1205 C C . GLY A 1 152 ? 10.635 -2.688 9.405 1.00 43.91 152 GLY A C 1
ATOM 1206 O O . GLY A 1 152 ? 11.278 -2.381 10.404 1.00 43.91 152 GLY A O 1
ATOM 1207 N N . PHE A 1 153 ? 9.408 -3.214 9.505 1.00 44.66 153 PHE A N 1
ATOM 1208 C CA . PHE A 1 153 ? 8.685 -3.330 10.781 1.00 44.66 153 PHE A CA 1
ATOM 1209 C C . PHE A 1 153 ? 9.173 -4.484 11.675 1.00 44.66 153 PHE A C 1
ATOM 1211 O O . PHE A 1 153 ? 8.822 -4.538 12.849 1.00 44.66 153 PHE A O 1
ATOM 1218 N N . ARG A 1 154 ? 10.015 -5.391 11.157 1.00 43.56 154 ARG A N 1
ATOM 1219 C CA . ARG A 1 154 ? 10.674 -6.445 11.957 1.00 43.56 154 ARG A CA 1
ATOM 1220 C C . ARG A 1 154 ? 12.119 -6.129 12.363 1.00 43.56 154 ARG A C 1
ATOM 1222 O O . ARG A 1 154 ? 12.714 -6.933 13.071 1.00 43.56 154 ARG A O 1
ATOM 1229 N N . GLY A 1 155 ? 12.685 -4.993 11.944 1.00 41.19 155 GLY A N 1
ATOM 1230 C CA . GLY A 1 155 ? 14.109 -4.680 12.145 1.00 41.19 155 GLY A CA 1
ATOM 1231 C C . GLY A 1 155 ? 14.428 -3.542 13.122 1.00 41.19 155 GLY A C 1
ATOM 1232 O O . GLY A 1 155 ? 15.599 -3.226 13.285 1.00 41.19 155 GLY A O 1
ATOM 1233 N N . GLY A 1 156 ? 13.426 -2.900 13.737 1.00 40.66 156 GLY A N 1
ATOM 1234 C CA . GLY A 1 156 ? 13.605 -1.616 14.438 1.00 40.66 156 GLY A CA 1
ATOM 1235 C C . GLY A 1 156 ? 13.328 -1.585 15.945 1.00 40.66 156 GLY A C 1
ATOM 1236 O O . GLY A 1 156 ? 13.312 -0.499 16.509 1.00 40.66 156 GLY A O 1
ATOM 1237 N N . PHE A 1 157 ? 13.102 -2.726 16.607 1.00 41.53 157 PHE A N 1
ATOM 1238 C CA . PHE A 1 157 ? 12.845 -2.791 18.060 1.00 41.53 157 PHE A CA 1
ATOM 1239 C C . PHE A 1 157 ? 13.874 -3.669 18.796 1.00 41.53 157 PHE A C 1
ATOM 1241 O O . PHE A 1 157 ? 13.536 -4.559 19.568 1.00 41.53 157 PHE A O 1
ATOM 1248 N N . MET A 1 158 ? 15.158 -3.409 18.540 1.00 45.16 158 MET A N 1
ATOM 12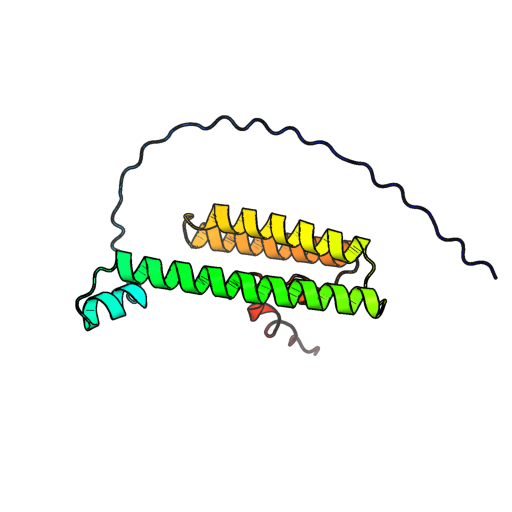49 C CA . MET A 1 158 ? 16.264 -3.776 19.432 1.00 45.16 158 MET A CA 1
ATOM 1250 C C . MET A 1 158 ? 17.186 -2.562 19.598 1.00 45.16 158 MET A C 1
ATOM 1252 O O . MET A 1 158 ? 18.309 -2.535 19.107 1.00 45.16 158 MET A O 1
ATOM 1256 N N . MET A 1 159 ? 16.692 -1.525 20.269 1.00 43.12 159 MET A N 1
ATOM 1257 C CA . MET A 1 159 ? 17.562 -0.717 21.120 1.00 43.12 159 MET A CA 1
ATOM 1258 C C . MET A 1 159 ? 17.168 -1.059 22.546 1.00 43.12 159 MET A C 1
ATOM 1260 O O . MET A 1 159 ? 16.273 -0.453 23.130 1.00 43.12 159 MET A O 1
ATOM 1264 N N . ASP A 1 160 ? 17.783 -2.137 23.026 1.00 42.50 160 ASP A N 1
ATOM 1265 C CA . ASP A 1 160 ? 17.768 -2.492 24.431 1.00 42.50 160 ASP A CA 1
ATOM 1266 C C . ASP A 1 160 ? 18.473 -1.389 25.215 1.00 42.50 160 ASP A C 1
ATOM 1268 O O . ASP A 1 160 ? 19.563 -0.926 24.871 1.00 42.50 160 ASP A O 1
ATOM 1272 N N . SER A 1 161 ? 17.795 -0.982 26.272 1.00 40.69 161 SER A N 1
ATOM 1273 C CA . SER A 1 161 ? 18.301 -0.179 27.367 1.00 40.69 161 SER A CA 1
ATOM 1274 C C . SER A 1 161 ? 19.548 -0.834 27.967 1.00 40.69 161 SER A C 1
ATOM 1276 O O . SER A 1 161 ? 19.453 -1.950 28.478 1.00 40.69 161 SER A O 1
ATOM 1278 N N . ASN A 1 162 ? 20.680 -0.127 27.964 1.00 36.75 162 ASN A N 1
ATOM 1279 C CA . ASN A 1 162 ? 21.554 0.002 29.136 1.00 36.75 162 ASN A CA 1
ATOM 1280 C C . ASN A 1 162 ? 22.523 1.177 28.973 1.00 36.75 162 ASN A C 1
ATOM 1282 O O . ASN A 1 162 ? 23.310 1.157 28.000 1.00 36.75 162 ASN A O 1
#